Protein AF-A0A7S3ZFD6-F1 (afdb_monomer)

Secondary structure (DSSP, 8-state):
--GGGT--EE------SSPPTTHHHHHHHHHHHHHHHHGGGGT--TT------STHHHHHHHHHHHHHHHHHHHHHSPPPP-----------------------PPPPP----------------------PEE---

Structure (mmCIF, N/CA/C/O backbone):
data_AF-A0A7S3ZFD6-F1
#
_entry.id   AF-A0A7S3ZFD6-F1
#
loop_
_atom_site.group_PDB
_atom_site.id
_atom_site.type_symbol
_atom_site.label_atom_id
_atom_site.label_alt_id
_atom_site.label_comp_id
_atom_site.label_asym_id
_atom_site.label_entity_id
_atom_site.label_seq_id
_atom_site.pdbx_PDB_ins_code
_atom_site.Cartn_x
_atom_site.Cartn_y
_atom_site.Cartn_z
_atom_site.occupancy
_atom_site.B_iso_or_equiv
_atom_site.auth_seq_id
_atom_site.auth_comp_id
_atom_site.auth_asym_id
_atom_site.auth_atom_id
_atom_s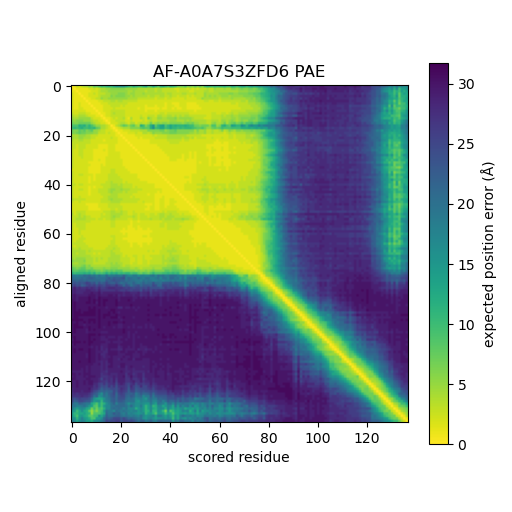ite.pdbx_PDB_model_num
ATOM 1 N N . ALA A 1 1 ? -11.609 -14.949 0.153 1.00 87.62 1 ALA A N 1
ATOM 2 C CA . ALA A 1 1 ? -11.126 -15.612 1.389 1.00 87.62 1 ALA A CA 1
ATOM 3 C C . ALA A 1 1 ? -10.831 -14.621 2.522 1.00 87.62 1 ALA A C 1
ATOM 5 O O . ALA A 1 1 ? -11.332 -14.841 3.614 1.00 87.62 1 ALA A O 1
ATOM 6 N N . LEU A 1 2 ? -10.059 -13.550 2.281 1.00 92.88 2 LEU A N 1
ATOM 7 C CA . LEU A 1 2 ? -9.733 -12.524 3.289 1.00 92.88 2 LEU A CA 1
ATOM 8 C C . LEU A 1 2 ? -10.957 -11.733 3.770 1.00 92.88 2 LEU A C 1
ATOM 10 O O . LEU A 1 2 ? -11.176 -11.632 4.969 1.00 92.88 2 LEU A O 1
ATOM 14 N N . VAL A 1 3 ? -11.808 -11.275 2.846 1.00 93.06 3 VAL A N 1
ATOM 15 C CA . VAL A 1 3 ? -13.014 -10.502 3.195 1.00 93.06 3 VAL A CA 1
ATOM 16 C C . VAL A 1 3 ? -13.950 -11.280 4.132 1.00 93.06 3 VAL A C 1
ATOM 18 O O . VAL A 1 3 ? -14.392 -10.753 5.144 1.00 93.06 3 VAL A O 1
ATOM 21 N N . ARG A 1 4 ? -14.146 -12.585 3.884 1.00 93.62 4 ARG A N 1
ATOM 22 C CA . ARG A 1 4 ? -14.920 -13.478 4.775 1.00 93.62 4 ARG A CA 1
ATOM 23 C C . ARG A 1 4 ? -14.330 -13.629 6.184 1.00 93.62 4 ARG A C 1
ATOM 25 O O . ARG A 1 4 ? -15.000 -14.142 7.065 1.00 93.62 4 ARG A O 1
ATOM 32 N N . ARG A 1 5 ? -13.068 -13.246 6.387 1.00 93.00 5 ARG A N 1
ATOM 33 C CA . ARG A 1 5 ? -12.375 -13.263 7.683 1.00 93.00 5 ARG A CA 1
ATOM 34 C C . ARG A 1 5 ? -12.354 -11.878 8.345 1.00 93.00 5 ARG A C 1
ATOM 36 O O . ARG A 1 5 ? -11.552 -11.665 9.245 1.00 93.00 5 ARG A O 1
ATOM 43 N N . GLY A 1 6 ? -13.174 -10.936 7.871 1.00 93.31 6 GLY A N 1
ATOM 44 C CA . GLY A 1 6 ? -13.279 -9.584 8.427 1.00 93.31 6 GLY A CA 1
ATOM 45 C C . GLY A 1 6 ? -12.209 -8.603 7.943 1.00 93.31 6 GLY A C 1
ATOM 46 O O . GLY A 1 6 ? -12.072 -7.526 8.511 1.00 93.31 6 GLY A O 1
ATOM 47 N N . TRP A 1 7 ? -11.443 -8.953 6.906 1.00 95.75 7 TRP A N 1
ATOM 48 C CA . TRP A 1 7 ? -10.437 -8.054 6.340 1.00 95.75 7 TRP A CA 1
ATOM 49 C C . TRP A 1 7 ? -11.038 -7.133 5.285 1.00 95.75 7 TRP A C 1
ATOM 51 O O . TRP A 1 7 ? -11.785 -7.579 4.414 1.00 95.75 7 TRP A O 1
ATOM 61 N N . ILE A 1 8 ? -10.611 -5.874 5.292 1.00 96.62 8 ILE A N 1
ATOM 62 C CA . ILE A 1 8 ? -10.808 -4.975 4.156 1.00 96.62 8 ILE A CA 1
ATOM 63 C C . ILE A 1 8 ? -9.682 -5.229 3.163 1.00 96.62 8 ILE A C 1
ATOM 65 O O . ILE A 1 8 ? -8.508 -5.252 3.533 1.00 96.62 8 ILE A O 1
ATOM 69 N N . VAL A 1 9 ? -10.046 -5.444 1.902 1.00 96.81 9 VAL A N 1
ATOM 70 C CA . VAL A 1 9 ? -9.086 -5.681 0.825 1.00 96.81 9 VAL A CA 1
ATOM 71 C C . VAL A 1 9 ? -9.167 -4.521 -0.155 1.00 96.81 9 VAL A C 1
ATOM 73 O O . VAL A 1 9 ? -10.229 -4.256 -0.719 1.00 96.81 9 VAL A O 1
ATOM 76 N N . VAL A 1 10 ? -8.034 -3.851 -0.352 1.00 96.31 10 VAL A N 1
ATOM 77 C CA . VAL A 1 10 ? -7.862 -2.785 -1.341 1.00 96.31 10 VAL A CA 1
ATOM 78 C C . VAL A 1 10 ? -6.990 -3.324 -2.467 1.00 96.31 10 VAL A C 1
ATOM 80 O O . VAL A 1 10 ? -5.892 -3.821 -2.218 1.00 96.31 10 VAL A O 1
ATOM 83 N N . ILE A 1 11 ? -7.487 -3.255 -3.702 1.00 95.62 11 ILE A N 1
ATOM 84 C CA . ILE A 1 11 ? -6.783 -3.751 -4.892 1.00 95.62 11 ILE A CA 1
ATOM 85 C C . ILE A 1 11 ? -6.532 -2.561 -5.822 1.00 95.62 11 ILE A C 1
ATOM 87 O O . ILE A 1 11 ? -7.394 -2.233 -6.640 1.00 95.62 11 ILE A O 1
ATOM 91 N N . PRO A 1 12 ? -5.386 -1.872 -5.693 1.00 93.94 12 PRO A N 1
ATOM 92 C CA . PRO A 1 12 ? -5.106 -0.721 -6.530 1.00 93.94 12 PRO A CA 1
ATOM 93 C C . PRO A 1 12 ? -4.685 -1.142 -7.936 1.00 93.94 12 PRO A C 1
ATOM 95 O O . PRO A 1 12 ? -3.887 -2.063 -8.129 1.00 93.94 12 PRO A O 1
ATOM 98 N N . SER A 1 13 ? -5.173 -0.401 -8.926 1.00 92.75 13 SER A N 1
ATOM 99 C CA . SER A 1 13 ? -4.596 -0.429 -10.266 1.00 92.75 13 SER A CA 1
ATOM 100 C C . SER A 1 13 ? -3.342 0.440 -10.292 1.00 92.75 13 SER A C 1
ATOM 102 O O . SER A 1 13 ? -3.384 1.602 -9.899 1.00 92.75 13 SER A O 1
ATOM 104 N N . TYR A 1 14 ? -2.231 -0.108 -10.776 1.00 90.94 14 TYR A N 1
ATOM 105 C CA . TYR A 1 14 ? -1.004 0.643 -11.035 1.00 90.94 14 TYR A CA 1
ATOM 106 C C . TYR A 1 14 ? -0.681 0.636 -12.530 1.00 90.94 14 TYR A C 1
ATOM 108 O O . TYR A 1 14 ? -1.190 -0.190 -13.295 1.00 90.94 14 TYR A O 1
ATOM 116 N N . LYS A 1 15 ? 0.172 1.572 -12.955 1.00 90.00 15 LYS A N 1
ATOM 117 C CA . LYS A 1 15 ? 0.604 1.699 -14.352 1.00 90.00 15 LYS A CA 1
ATOM 118 C C . LYS A 1 15 ? 1.230 0.388 -14.852 1.00 90.00 15 LYS A C 1
ATOM 120 O O . LYS A 1 15 ? 2.187 -0.113 -14.277 1.00 90.00 15 LYS A O 1
ATOM 125 N N . ARG A 1 16 ? 0.707 -0.172 -15.943 1.00 85.06 16 ARG A N 1
ATOM 126 C CA . ARG A 1 16 ? 1.236 -1.365 -16.638 1.00 85.06 16 ARG A CA 1
ATOM 127 C C . ARG A 1 16 ? 1.441 -1.026 -18.118 1.00 85.06 16 ARG A C 1
ATOM 129 O O . ARG A 1 16 ? 0.731 -0.165 -18.629 1.00 85.06 16 ARG A O 1
ATOM 136 N N . GLY A 1 17 ? 2.400 -1.659 -18.797 1.00 81.81 17 GLY A N 1
ATOM 137 C CA . GLY A 1 17 ? 2.766 -1.334 -20.189 1.00 81.81 17 GLY A CA 1
ATOM 138 C C . GLY A 1 17 ? 4.090 -0.556 -20.291 1.00 81.81 17 GLY A C 1
ATOM 139 O O . GLY A 1 17 ? 4.928 -0.725 -19.406 1.00 81.81 17 GLY A O 1
ATOM 140 N N . PRO A 1 18 ? 4.305 0.299 -21.313 1.00 89.81 18 PRO A N 1
ATOM 141 C CA . PRO A 1 18 ? 5.601 0.933 -21.612 1.00 89.81 18 PRO A CA 1
ATOM 142 C C . PRO A 1 18 ? 6.005 2.052 -20.627 1.00 89.81 18 PRO A C 1
ATOM 144 O O . PRO A 1 18 ? 6.785 2.944 -20.955 1.00 89.81 18 PRO A O 1
ATOM 147 N N . TRP A 1 19 ? 5.473 2.030 -19.403 1.00 93.88 19 TRP A N 1
ATOM 148 C CA . TRP A 1 19 ? 5.792 2.999 -18.363 1.00 93.88 19 TRP A CA 1
ATOM 149 C C . TRP A 1 19 ? 7.143 2.688 -17.735 1.00 93.88 19 TRP A C 1
ATOM 151 O O . TRP A 1 19 ? 7.384 1.581 -17.244 1.00 93.88 19 TRP A O 1
ATOM 161 N N . ARG A 1 20 ? 8.015 3.695 -17.702 1.00 94.81 20 ARG A N 1
ATOM 162 C CA . ARG A 1 20 ? 9.342 3.566 -17.104 1.00 94.81 20 ARG A CA 1
ATOM 163 C C . ARG A 1 20 ? 9.248 3.538 -15.583 1.00 94.81 20 ARG A C 1
ATOM 165 O O . ARG A 1 20 ? 8.455 4.264 -14.973 1.00 94.81 20 ARG A O 1
ATOM 172 N N . TRP A 1 21 ? 10.113 2.732 -14.981 1.00 94.50 21 TRP A N 1
ATOM 173 C CA . TRP A 1 21 ? 10.422 2.816 -13.559 1.00 94.50 21 TRP A CA 1
ATOM 174 C C . TRP A 1 21 ? 10.769 4.270 -13.164 1.00 94.50 21 TRP A C 1
ATOM 176 O O . TRP A 1 21 ? 11.479 4.920 -13.938 1.00 94.50 21 TRP A O 1
ATOM 186 N N . PRO A 1 22 ? 10.301 4.805 -12.011 1.00 95.69 22 PRO A N 1
ATOM 187 C CA . PRO A 1 22 ? 9.563 4.154 -10.917 1.00 95.69 22 PRO A CA 1
ATOM 188 C C . PRO A 1 22 ? 8.034 4.337 -10.955 1.00 95.69 22 PRO A C 1
ATOM 190 O O . PRO A 1 22 ? 7.383 4.274 -9.913 1.00 95.69 22 PRO A O 1
ATOM 193 N N . SER A 1 23 ? 7.430 4.563 -12.125 1.00 96.88 23 SER A N 1
ATOM 194 C CA . SER A 1 23 ? 5.999 4.906 -12.244 1.00 96.88 23 SER A CA 1
ATOM 195 C C . SER A 1 23 ? 5.055 3.930 -11.527 1.00 96.88 23 SER A C 1
ATOM 197 O O . SER A 1 23 ? 4.068 4.343 -10.926 1.00 96.88 23 SER A O 1
ATOM 199 N N . GLN A 1 24 ? 5.363 2.634 -11.574 1.00 95.75 24 GLN A N 1
ATOM 200 C CA . GLN A 1 24 ? 4.598 1.571 -10.924 1.00 95.75 24 GLN A CA 1
ATOM 201 C C . GLN A 1 24 ? 4.624 1.711 -9.401 1.00 95.75 24 GLN A C 1
ATOM 203 O O . GLN A 1 24 ? 3.582 1.634 -8.754 1.00 95.75 24 GLN A O 1
ATOM 208 N N . LEU A 1 25 ? 5.812 1.966 -8.847 1.00 96.62 25 LEU A N 1
ATOM 209 C CA . LEU A 1 25 ? 6.005 2.153 -7.414 1.00 96.62 25 LEU A CA 1
ATOM 210 C C . LEU A 1 25 ? 5.304 3.423 -6.924 1.00 96.62 25 LEU A C 1
ATOM 212 O O . LEU A 1 25 ? 4.670 3.389 -5.874 1.00 96.62 25 LEU A O 1
ATOM 216 N N . VAL A 1 26 ? 5.348 4.509 -7.704 1.00 97.25 26 VAL A N 1
ATOM 217 C CA . VAL A 1 26 ? 4.634 5.759 -7.387 1.00 97.25 26 VAL A CA 1
ATOM 218 C C . VAL A 1 26 ? 3.129 5.514 -7.248 1.00 97.25 26 VAL A C 1
ATOM 220 O O . VAL A 1 26 ? 2.566 5.869 -6.217 1.00 97.25 26 VAL A O 1
ATOM 223 N N . CYS A 1 27 ? 2.496 4.812 -8.194 1.00 96.69 27 CYS A N 1
ATOM 224 C CA . CYS A 1 27 ? 1.072 4.475 -8.079 1.00 96.69 27 CYS A CA 1
ATOM 225 C C . CYS A 1 27 ? 0.759 3.641 -6.826 1.00 96.69 27 CYS A C 1
ATOM 227 O O . CYS A 1 27 ? -0.268 3.845 -6.183 1.00 96.69 27 CYS A O 1
ATOM 229 N N . CYS A 1 28 ? 1.631 2.699 -6.454 1.00 97.00 28 CYS A N 1
ATOM 230 C CA . CYS A 1 28 ? 1.430 1.910 -5.241 1.00 97.00 28 CYS A CA 1
ATOM 231 C C . CYS A 1 28 ? 1.609 2.748 -3.958 1.00 97.00 28 CYS A C 1
ATOM 233 O O . CYS A 1 28 ? 0.878 2.519 -2.995 1.00 97.00 28 CYS A O 1
ATOM 235 N N . ARG A 1 29 ? 2.516 3.740 -3.940 1.00 97.44 29 ARG A N 1
ATOM 236 C CA . ARG A 1 29 ? 2.636 4.704 -2.827 1.00 97.44 29 ARG A CA 1
ATOM 237 C C . ARG A 1 29 ? 1.375 5.548 -2.682 1.00 97.44 29 ARG A C 1
ATOM 239 O O . ARG A 1 29 ? 0.859 5.673 -1.577 1.00 97.44 29 ARG A O 1
ATOM 246 N N . GLU A 1 30 ? 0.868 6.087 -3.788 1.00 97.44 30 GLU A N 1
ATOM 247 C CA . GLU A 1 30 ? -0.370 6.877 -3.813 1.00 97.44 30 GLU A CA 1
ATOM 248 C C . GLU A 1 30 ? -1.559 6.052 -3.311 1.00 97.44 30 GLU A C 1
ATOM 250 O O . GLU A 1 30 ? -2.328 6.512 -2.470 1.00 97.44 30 GLU A O 1
ATOM 255 N N . ALA A 1 31 ? -1.669 4.796 -3.749 1.00 97.38 31 ALA A N 1
ATOM 256 C CA . ALA A 1 31 ? -2.701 3.884 -3.272 1.00 97.38 31 ALA A CA 1
ATOM 257 C C . ALA A 1 31 ? -2.588 3.577 -1.771 1.00 97.38 31 ALA A C 1
ATOM 259 O O . ALA A 1 31 ? -3.608 3.494 -1.082 1.00 97.38 31 ALA A O 1
ATOM 260 N N . LEU A 1 32 ? -1.369 3.406 -1.250 1.00 97.12 32 LEU A N 1
ATOM 261 C CA . LEU A 1 32 ? -1.143 3.192 0.179 1.00 97.12 32 LEU A CA 1
ATOM 262 C C . LEU A 1 32 ? -1.524 4.434 0.993 1.00 97.12 32 LEU A C 1
ATOM 264 O O . LEU A 1 32 ? -2.225 4.302 1.994 1.00 97.12 32 LEU A O 1
ATOM 268 N N . ALA A 1 33 ? -1.126 5.625 0.540 1.00 97.38 33 ALA A N 1
ATOM 269 C CA . ALA A 1 33 ? -1.489 6.891 1.174 1.00 97.38 33 ALA A CA 1
ATOM 270 C C . ALA A 1 33 ? -3.012 7.091 1.190 1.00 97.38 33 ALA A C 1
ATOM 272 O O . ALA A 1 33 ? -3.591 7.346 2.246 1.00 97.38 33 ALA A O 1
ATOM 273 N N . TRP A 1 34 ? -3.672 6.863 0.050 1.00 97.56 34 TRP A N 1
ATOM 274 C CA . TRP A 1 34 ? -5.129 6.910 -0.042 1.00 97.56 34 TRP A CA 1
ATOM 275 C C . TRP A 1 34 ? -5.783 5.919 0.924 1.00 97.56 34 TRP A C 1
ATOM 277 O O . TRP A 1 34 ? -6.718 6.277 1.639 1.00 97.56 34 TRP A O 1
ATOM 287 N N . THR A 1 35 ? -5.269 4.687 0.992 1.00 97.88 35 THR A N 1
ATOM 288 C CA . THR A 1 35 ? -5.791 3.657 1.899 1.00 97.88 35 THR A CA 1
ATOM 289 C C . THR A 1 35 ? -5.665 4.102 3.350 1.00 97.88 35 THR A C 1
ATOM 291 O O . THR A 1 35 ? -6.645 4.045 4.083 1.00 97.88 35 THR A O 1
ATOM 294 N N . HIS A 1 36 ? -4.497 4.591 3.762 1.00 97.56 36 HIS A N 1
ATOM 295 C CA . HIS A 1 36 ? -4.278 5.082 5.119 1.00 97.56 36 HIS A CA 1
ATOM 296 C C . HIS A 1 36 ? -5.256 6.208 5.496 1.00 97.56 36 HIS A C 1
ATOM 298 O O . HIS A 1 36 ? -5.821 6.196 6.585 1.00 97.56 36 HIS A O 1
ATOM 304 N N . GLU A 1 37 ? -5.521 7.143 4.582 1.00 98.25 37 GLU A N 1
ATOM 305 C CA . GLU A 1 37 ? -6.445 8.260 4.820 1.00 98.25 37 GLU A CA 1
ATOM 306 C C . GLU A 1 37 ? -7.928 7.835 4.855 1.00 98.25 37 GLU A C 1
ATOM 308 O O . GLU A 1 37 ? -8.727 8.405 5.601 1.00 98.25 37 GLU A O 1
ATOM 313 N N . HIS A 1 38 ? -8.318 6.824 4.072 1.00 97.75 38 HIS A N 1
ATOM 314 C CA . HIS A 1 38 ? -9.732 6.524 3.825 1.00 97.75 38 HIS A CA 1
ATOM 315 C C . HIS A 1 38 ? -10.240 5.238 4.486 1.00 97.75 38 HIS A C 1
ATOM 317 O O . HIS A 1 38 ? -11.452 5.107 4.674 1.00 97.75 38 HIS A O 1
ATOM 323 N N . VAL A 1 39 ? -9.372 4.291 4.865 1.00 97.69 39 VAL A N 1
ATOM 324 C CA . VAL A 1 39 ? -9.793 2.941 5.291 1.00 97.69 39 VAL A CA 1
ATOM 325 C C . VAL A 1 39 ? -10.697 2.952 6.530 1.00 97.69 39 VAL A C 1
ATOM 327 O O . VAL A 1 39 ? -11.603 2.121 6.632 1.00 97.69 39 VAL A O 1
ATOM 330 N N . SER A 1 40 ? -10.540 3.933 7.426 1.00 97.62 40 SER A N 1
ATOM 331 C CA . SER A 1 40 ? -11.399 4.104 8.607 1.00 97.62 40 SER A CA 1
ATOM 332 C C . SER A 1 40 ? -12.873 4.286 8.245 1.00 97.62 40 SER A C 1
ATOM 334 O O . SER A 1 40 ? -13.747 3.775 8.941 1.00 97.62 40 SER A O 1
ATOM 336 N N . ARG A 1 41 ? -13.173 4.932 7.108 1.00 97.31 41 ARG A N 1
ATOM 337 C CA . ARG A 1 41 ? -14.551 5.131 6.616 1.00 97.31 41 ARG A CA 1
ATOM 338 C C . ARG A 1 41 ? -15.221 3.821 6.200 1.00 97.31 41 ARG A C 1
ATOM 340 O O . ARG A 1 41 ? -16.442 3.734 6.172 1.00 97.31 41 ARG A O 1
ATOM 347 N N . PHE A 1 42 ? -14.419 2.802 5.906 1.00 94.75 42 PHE A N 1
ATOM 348 C CA . PHE A 1 42 ? -14.876 1.460 5.556 1.00 94.75 42 PHE A CA 1
ATOM 349 C C . PHE A 1 42 ? -14.855 0.499 6.760 1.00 94.75 42 PHE A C 1
ATOM 351 O O . PHE A 1 42 ? -15.144 -0.686 6.597 1.00 94.75 42 PHE A O 1
ATOM 358 N N . GLY A 1 43 ? -14.529 0.995 7.962 1.00 95.19 43 GLY A N 1
ATOM 359 C CA . GLY A 1 43 ? -14.419 0.206 9.192 1.00 95.19 43 GLY A CA 1
ATOM 360 C C . GLY A 1 43 ? -13.054 -0.459 9.404 1.00 95.19 43 GLY A C 1
ATOM 361 O O . GLY A 1 43 ? -12.949 -1.378 10.213 1.00 95.19 43 GLY A O 1
ATOM 362 N N . GLY A 1 44 ? -12.017 -0.048 8.669 1.00 96.00 44 GLY A N 1
ATOM 363 C CA . GLY A 1 44 ? -10.660 -0.566 8.846 1.00 96.00 44 GLY A CA 1
ATOM 364 C C . GLY A 1 44 ? -9.839 0.234 9.847 1.00 96.00 44 GLY A C 1
ATOM 365 O O . GLY A 1 44 ? -10.204 1.340 10.231 1.00 96.00 44 GLY A O 1
ATOM 366 N N . ASN A 1 45 ? -8.698 -0.324 10.245 1.00 96.81 45 ASN A N 1
ATOM 367 C CA . ASN A 1 45 ? -7.739 0.350 11.113 1.00 96.81 45 ASN A CA 1
ATOM 368 C C . ASN A 1 45 ? -6.516 0.800 10.283 1.00 96.81 45 ASN A C 1
ATOM 370 O O . ASN A 1 45 ? -5.802 -0.074 9.780 1.00 96.81 45 ASN A O 1
ATOM 374 N N . PRO A 1 46 ? -6.252 2.115 10.146 1.00 96.62 46 PRO A N 1
ATOM 375 C CA . PRO A 1 46 ? -5.131 2.634 9.357 1.00 96.62 46 PRO A CA 1
ATOM 376 C C . PRO A 1 46 ? -3.756 2.260 9.934 1.00 96.62 46 PRO A C 1
ATOM 378 O O . PRO A 1 46 ? -2.795 2.141 9.180 1.00 96.62 46 PRO A O 1
ATOM 381 N N . GLU A 1 47 ? -3.673 1.941 11.229 1.00 96.62 47 GLU A N 1
ATOM 382 C CA . GLU A 1 47 ? -2.451 1.457 11.890 1.00 96.62 47 GLU A CA 1
ATOM 383 C C . GLU A 1 47 ? -2.162 -0.030 11.607 1.00 96.62 47 GLU A C 1
ATOM 385 O O . GLU A 1 47 ? -1.141 -0.576 12.028 1.00 96.62 47 GLU A O 1
ATOM 390 N N . ARG A 1 48 ? -3.075 -0.734 10.923 1.00 95.62 48 ARG A N 1
ATOM 391 C CA . ARG A 1 48 ? -2.983 -2.178 10.646 1.00 95.62 48 ARG A CA 1
ATOM 392 C C . ARG A 1 48 ? -3.134 -2.481 9.159 1.00 95.62 48 ARG A C 1
ATOM 394 O O . ARG A 1 48 ? -4.007 -3.246 8.746 1.00 95.62 48 ARG A O 1
ATOM 401 N N . ILE A 1 49 ? -2.257 -1.891 8.354 1.00 96.81 49 ILE A N 1
ATOM 402 C CA . ILE A 1 49 ? -2.199 -2.120 6.908 1.00 96.81 49 ILE A CA 1
ATOM 403 C C . ILE A 1 49 ? -1.127 -3.164 6.587 1.00 96.81 49 ILE A C 1
ATOM 405 O O . ILE A 1 49 ? 0.006 -3.088 7.056 1.00 96.81 49 ILE A O 1
ATOM 409 N N . HIS A 1 50 ? -1.491 -4.137 5.753 1.00 96.50 50 HIS A N 1
ATOM 410 C CA . HIS A 1 50 ? -0.603 -5.201 5.299 1.00 96.50 50 HIS A CA 1
ATOM 411 C C . HIS A 1 50 ? -0.538 -5.201 3.771 1.00 96.50 50 HIS A C 1
ATOM 413 O O . HIS A 1 50 ? -1.570 -5.129 3.103 1.00 96.50 50 HIS A O 1
ATOM 419 N N . LEU A 1 51 ? 0.672 -5.297 3.219 1.00 96.44 51 LEU A N 1
ATOM 420 C CA . LEU A 1 51 ? 0.898 -5.368 1.777 1.00 96.44 51 LEU A CA 1
ATOM 421 C C . LEU A 1 51 ? 0.996 -6.832 1.345 1.00 96.44 51 LEU A C 1
ATOM 423 O O . LEU A 1 51 ? 1.757 -7.602 1.927 1.00 96.44 51 LEU A O 1
ATOM 427 N N . LEU A 1 52 ? 0.235 -7.213 0.318 1.00 95.69 52 LEU A N 1
ATOM 428 C CA . LEU A 1 52 ? 0.268 -8.553 -0.267 1.00 95.69 52 LEU A CA 1
ATOM 429 C C . LEU A 1 52 ? 0.349 -8.455 -1.792 1.00 95.69 52 LEU A C 1
ATOM 431 O O . LEU A 1 52 ? -0.285 -7.597 -2.402 1.00 95.69 52 LEU A O 1
ATOM 435 N N . GLY A 1 53 ? 1.089 -9.369 -2.414 1.00 94.56 53 GLY A N 1
ATOM 436 C CA . GLY A 1 53 ? 1.201 -9.451 -3.866 1.00 94.56 53 GLY A CA 1
ATOM 437 C C . GLY A 1 53 ? 1.965 -10.693 -4.319 1.00 94.56 53 GLY A C 1
ATOM 438 O O . GLY A 1 53 ? 2.679 -11.313 -3.535 1.00 94.56 53 GLY A O 1
ATOM 439 N N . GLN A 1 54 ? 1.818 -11.049 -5.595 1.00 95.62 54 GLN A N 1
ATOM 440 C CA . GLN A 1 54 ? 2.543 -12.146 -6.244 1.00 95.62 54 GLN A CA 1
ATOM 441 C C . GLN A 1 54 ? 3.331 -11.597 -7.446 1.00 95.62 54 GLN A C 1
ATOM 443 O O . GLN A 1 54 ? 2.908 -10.616 -8.066 1.00 95.62 54 GLN A O 1
ATOM 448 N N . SER A 1 55 ? 4.493 -12.190 -7.752 1.00 95.94 55 SER A N 1
ATOM 449 C CA . SER A 1 55 ? 5.369 -11.787 -8.867 1.00 95.94 55 SER A CA 1
ATOM 450 C C . SER A 1 55 ? 5.728 -10.289 -8.811 1.00 95.94 55 SER A C 1
ATOM 452 O O . SER A 1 55 ? 6.185 -9.811 -7.771 1.00 95.94 55 SER A O 1
ATOM 454 N N . ALA A 1 56 ? 5.477 -9.526 -9.879 1.00 94.38 56 ALA A N 1
ATOM 455 C CA . ALA A 1 56 ? 5.700 -8.081 -9.937 1.00 94.38 56 ALA A CA 1
ATOM 456 C C . ALA A 1 56 ? 4.975 -7.316 -8.813 1.00 94.38 56 ALA A C 1
ATOM 458 O O . ALA A 1 56 ? 5.529 -6.375 -8.251 1.00 94.38 56 ALA A O 1
ATOM 459 N N . GLY A 1 57 ? 3.770 -7.750 -8.424 1.00 95.00 57 GLY A N 1
ATOM 460 C CA . GLY A 1 57 ? 3.049 -7.155 -7.296 1.00 95.00 57 GLY A CA 1
ATOM 461 C C . GLY A 1 57 ? 3.717 -7.442 -5.949 1.00 95.00 57 GLY A C 1
ATOM 462 O O . GLY A 1 57 ? 3.741 -6.576 -5.081 1.00 95.00 57 GLY A O 1
ATOM 463 N N . GLY A 1 58 ? 4.306 -8.631 -5.786 1.00 97.12 58 GLY A N 1
ATOM 464 C CA . GLY A 1 58 ? 5.086 -8.983 -4.595 1.00 97.12 58 GLY A CA 1
ATOM 465 C C . GLY A 1 58 ? 6.375 -8.167 -4.496 1.00 97.12 58 GLY A C 1
ATOM 466 O O . GLY A 1 58 ? 6.711 -7.674 -3.423 1.00 97.12 58 GLY A O 1
ATOM 467 N N . HIS A 1 59 ? 7.045 -7.942 -5.629 1.00 96.94 59 HIS A N 1
ATOM 468 C CA . HIS A 1 59 ? 8.216 -7.068 -5.703 1.00 96.94 59 HIS A CA 1
ATOM 469 C C . HIS A 1 59 ? 7.880 -5.622 -5.294 1.00 96.94 59 HIS A C 1
ATOM 471 O O . HIS A 1 59 ? 8.558 -5.049 -4.445 1.00 96.94 59 HIS A O 1
ATOM 477 N N . LEU A 1 60 ? 6.800 -5.043 -5.834 1.00 97.44 60 LEU A N 1
ATOM 478 C CA . LEU A 1 60 ? 6.347 -3.694 -5.462 1.00 97.44 60 LEU A CA 1
ATOM 479 C C . LEU A 1 60 ? 5.949 -3.601 -3.980 1.00 97.44 60 LEU A C 1
ATOM 481 O O . LEU A 1 60 ? 6.294 -2.626 -3.315 1.00 97.44 60 LEU A O 1
ATOM 485 N N . ALA A 1 61 ? 5.272 -4.624 -3.448 1.00 97.94 61 ALA A N 1
ATOM 486 C CA . ALA A 1 61 ? 4.923 -4.700 -2.031 1.00 97.94 61 ALA A CA 1
ATOM 487 C C . ALA A 1 61 ? 6.170 -4.721 -1.129 1.00 97.94 61 ALA A C 1
ATOM 489 O O . ALA A 1 61 ? 6.205 -4.022 -0.117 1.00 97.94 61 ALA A O 1
ATOM 490 N N . ALA A 1 62 ? 7.206 -5.475 -1.510 1.00 98.12 62 ALA A N 1
ATOM 491 C CA . ALA A 1 62 ? 8.462 -5.542 -0.768 1.00 98.12 62 ALA A CA 1
ATOM 492 C C . ALA A 1 62 ? 9.211 -4.199 -0.767 1.00 98.12 62 ALA A C 1
ATOM 494 O O . ALA A 1 62 ? 9.672 -3.763 0.287 1.00 98.12 62 ALA A O 1
ATOM 495 N N . LEU A 1 63 ? 9.286 -3.513 -1.914 1.00 98.12 63 LEU A N 1
ATOM 496 C CA . LEU A 1 63 ? 9.923 -2.195 -2.003 1.00 98.12 63 LEU A CA 1
ATOM 497 C C . LEU A 1 63 ? 9.208 -1.147 -1.144 1.00 98.12 63 LEU A C 1
ATOM 499 O O . LEU A 1 63 ? 9.862 -0.420 -0.402 1.00 98.12 63 LEU A O 1
ATOM 503 N N . LEU A 1 64 ? 7.873 -1.106 -1.178 1.00 97.50 64 LEU A N 1
ATOM 504 C CA . LEU A 1 64 ? 7.105 -0.211 -0.309 1.00 97.50 64 LEU A CA 1
ATOM 505 C C . LEU A 1 64 ? 7.343 -0.495 1.176 1.00 97.50 64 LEU A C 1
ATOM 507 O O . LEU A 1 64 ? 7.518 0.435 1.961 1.00 97.50 64 LEU A O 1
ATOM 511 N N . ALA A 1 65 ? 7.354 -1.771 1.569 1.00 97.12 65 ALA A N 1
ATOM 512 C CA . ALA A 1 65 ? 7.618 -2.153 2.951 1.00 97.12 65 ALA A CA 1
ATOM 513 C C . ALA A 1 65 ? 9.015 -1.700 3.406 1.00 97.12 65 ALA A C 1
ATOM 515 O O . ALA A 1 65 ? 9.166 -1.209 4.527 1.00 97.12 65 ALA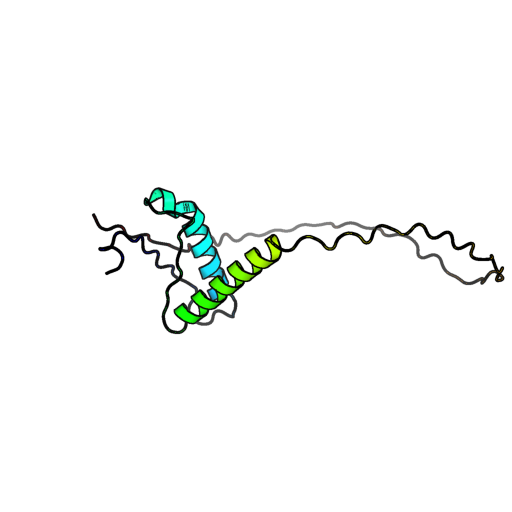 A O 1
ATOM 516 N N . LEU A 1 66 ? 10.017 -1.811 2.527 1.00 97.94 66 LEU A N 1
ATOM 517 C CA . LEU A 1 66 ? 11.373 -1.347 2.801 1.00 97.94 66 LEU A CA 1
ATOM 518 C C . LEU A 1 66 ? 11.421 0.172 3.005 1.00 97.94 66 LEU A C 1
ATOM 520 O O . LEU A 1 66 ? 11.977 0.631 3.999 1.00 97.94 66 LEU A O 1
ATOM 524 N N . GLU A 1 67 ? 10.773 0.955 2.142 1.00 96.38 67 GLU A N 1
ATOM 525 C CA . GLU A 1 67 ? 10.722 2.419 2.279 1.00 96.38 67 GLU A CA 1
ATOM 526 C C . GLU A 1 67 ? 10.101 2.871 3.603 1.00 96.38 67 GLU A C 1
ATOM 528 O O . GLU A 1 67 ? 10.592 3.812 4.232 1.00 96.38 67 GLU A O 1
ATOM 533 N N . GLN A 1 68 ? 9.047 2.183 4.052 1.00 94.56 68 GLN A N 1
ATOM 534 C CA . GLN A 1 68 ? 8.416 2.452 5.345 1.00 94.56 68 GLN A CA 1
ATOM 535 C C . GLN A 1 68 ? 9.338 2.086 6.511 1.00 94.56 68 GLN A C 1
ATOM 537 O O . GLN A 1 68 ? 9.467 2.858 7.464 1.00 94.56 68 GLN A O 1
ATOM 542 N N . ALA A 1 69 ? 10.014 0.938 6.432 1.00 95.00 69 ALA A N 1
ATOM 543 C CA . ALA A 1 69 ? 10.979 0.521 7.444 1.00 95.00 69 ALA A CA 1
ATOM 544 C C . ALA A 1 69 ? 12.138 1.521 7.558 1.00 95.00 69 ALA A C 1
ATOM 546 O O . ALA A 1 69 ? 12.505 1.917 8.665 1.00 95.00 69 ALA A O 1
ATOM 547 N N . GLU A 1 70 ? 12.666 1.996 6.431 1.00 96.12 70 GLU A N 1
ATOM 548 C CA . GLU A 1 70 ? 13.708 3.017 6.417 1.00 96.12 70 GLU A CA 1
ATOM 549 C C . GLU A 1 70 ? 13.222 4.364 6.957 1.00 96.12 70 GLU A C 1
ATOM 551 O O . GLU A 1 70 ? 13.933 5.005 7.729 1.00 96.12 70 GLU A O 1
ATOM 556 N N . ALA A 1 71 ? 12.020 4.810 6.580 1.00 92.62 71 ALA A N 1
ATOM 557 C CA . ALA A 1 71 ? 11.440 6.046 7.104 1.00 92.62 71 ALA A CA 1
ATOM 558 C C . ALA A 1 71 ? 11.293 5.980 8.629 1.00 92.62 71 ALA A C 1
ATOM 560 O O . ALA A 1 71 ? 11.678 6.914 9.336 1.00 92.62 71 ALA A O 1
ATOM 561 N N . ARG A 1 72 ? 10.825 4.837 9.136 1.00 92.19 72 ARG A N 1
ATOM 562 C CA . ARG A 1 72 ? 10.713 4.551 10.565 1.00 92.19 72 ARG A CA 1
ATOM 563 C C . ARG A 1 72 ? 12.076 4.465 11.261 1.00 92.19 72 ARG A C 1
ATOM 565 O O . ARG A 1 72 ? 12.199 4.902 12.402 1.00 92.19 72 ARG A O 1
ATOM 572 N N . ALA A 1 73 ? 13.096 3.909 10.613 1.00 94.44 73 ALA A N 1
ATOM 573 C CA . ALA A 1 73 ? 14.452 3.875 11.157 1.00 94.44 73 ALA A CA 1
ATOM 574 C C . ALA A 1 73 ? 15.066 5.283 11.220 1.00 94.44 73 ALA A C 1
ATOM 576 O O . ALA A 1 73 ? 15.694 5.643 12.215 1.00 94.44 73 ALA A O 1
ATOM 577 N N . ARG A 1 74 ? 14.839 6.108 10.188 1.00 94.19 74 ARG A N 1
ATOM 578 C CA . ARG A 1 74 ? 15.273 7.512 10.153 1.00 94.19 74 ARG A CA 1
ATOM 579 C C . ARG A 1 74 ? 14.610 8.340 11.250 1.00 94.19 74 ARG A C 1
ATOM 581 O O . ARG A 1 74 ? 15.312 9.103 11.902 1.00 94.19 74 ARG A O 1
ATOM 588 N N . SER A 1 75 ? 13.307 8.170 11.489 1.00 92.88 75 SER A N 1
ATOM 589 C CA . SER A 1 75 ? 12.597 8.915 12.540 1.00 92.88 75 SER A CA 1
ATOM 590 C C . SER A 1 75 ? 13.022 8.525 13.959 1.00 92.88 75 SER A C 1
ATOM 592 O O 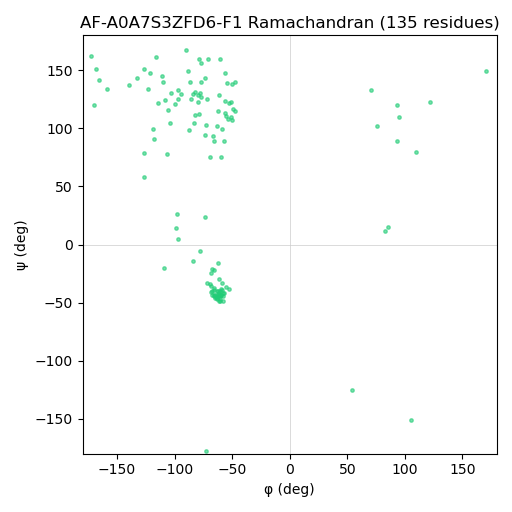. SER A 1 75 ? 12.922 9.340 14.870 1.00 92.88 75 SER A O 1
ATOM 594 N N . GLN A 1 76 ? 13.539 7.310 14.150 1.00 89.25 76 GLN A N 1
ATOM 595 C CA . GLN A 1 76 ? 14.066 6.843 15.438 1.00 89.25 76 GLN A CA 1
ATOM 596 C C . GLN A 1 76 ? 15.518 7.252 15.697 1.00 89.25 76 GLN A C 1
ATOM 598 O O . GLN A 1 76 ? 16.004 7.135 16.823 1.00 89.25 76 GLN A O 1
ATOM 603 N N . ARG A 1 77 ? 16.246 7.708 14.676 1.00 89.19 77 ARG A N 1
ATOM 604 C CA . ARG A 1 77 ? 17.649 8.082 14.831 1.00 89.19 77 ARG A CA 1
ATOM 605 C C . ARG A 1 77 ? 17.729 9.468 15.467 1.00 89.19 77 ARG A C 1
ATOM 607 O O . ARG A 1 77 ? 17.390 10.463 14.833 1.00 89.19 77 ARG A O 1
ATOM 614 N N . SER A 1 78 ? 18.215 9.546 16.707 1.00 77.06 78 SER A N 1
ATOM 615 C CA . SER A 1 78 ? 18.534 10.831 17.338 1.00 77.06 78 SER A CA 1
ATOM 616 C C . SER A 1 78 ? 19.501 11.624 16.448 1.00 77.06 78 SER A C 1
ATOM 618 O O . SER A 1 78 ? 20.440 11.025 15.901 1.00 77.06 78 SER A O 1
ATOM 620 N N . PRO A 1 79 ? 19.322 12.952 16.296 1.00 73.94 79 PRO A N 1
ATOM 621 C CA . PRO A 1 79 ? 20.291 13.765 15.576 1.00 73.94 79 PRO A CA 1
ATOM 622 C C . PRO A 1 79 ? 21.669 13.586 16.225 1.00 73.94 79 PRO A C 1
ATOM 624 O O . PRO A 1 79 ? 21.741 13.371 17.444 1.00 73.94 79 PRO A O 1
ATOM 627 N N . PRO A 1 80 ? 22.768 13.651 15.447 1.00 71.56 80 PRO A N 1
ATOM 628 C CA . PRO A 1 80 ? 24.093 13.626 16.044 1.00 71.56 80 PRO A CA 1
ATOM 629 C C . PRO A 1 80 ? 24.127 14.722 17.106 1.00 71.56 80 PRO A C 1
ATOM 631 O O . PRO A 1 80 ? 23.829 15.883 16.809 1.00 71.56 80 PRO A O 1
ATOM 634 N N . ARG A 1 81 ? 24.419 14.340 18.359 1.00 67.44 81 ARG A N 1
ATOM 635 C CA . ARG A 1 81 ? 24.662 15.308 19.430 1.00 67.44 81 ARG A CA 1
ATOM 636 C C . ARG A 1 81 ? 25.666 16.294 18.852 1.00 67.44 81 ARG A C 1
ATOM 638 O O . ARG A 1 81 ? 26.761 15.866 18.490 1.00 67.44 81 ARG A O 1
ATOM 645 N N . ARG A 1 82 ? 25.282 17.572 18.700 1.00 62.56 82 ARG A N 1
ATOM 646 C CA . ARG A 1 82 ? 26.247 18.629 18.374 1.00 62.56 82 ARG A CA 1
ATOM 647 C C . ARG A 1 82 ? 27.389 18.414 19.351 1.00 62.56 82 ARG A C 1
ATOM 649 O O . ARG A 1 82 ? 27.140 18.450 20.557 1.00 62.56 82 ARG A O 1
ATOM 656 N N . ALA A 1 83 ? 28.573 18.069 18.845 1.00 63.59 83 ALA A N 1
ATOM 657 C CA . ALA A 1 83 ? 29.754 17.981 19.679 1.00 63.59 83 ALA A CA 1
ATOM 658 C C . ALA A 1 83 ? 29.829 19.338 20.368 1.00 63.59 83 ALA A C 1
ATOM 660 O O . ALA A 1 83 ? 29.986 20.359 19.696 1.00 63.59 83 ALA A O 1
ATOM 661 N N . GLY A 1 84 ? 29.537 19.359 21.672 1.00 54.25 84 GLY A N 1
ATOM 662 C CA . GLY A 1 84 ? 29.610 20.575 22.457 1.00 54.25 84 GLY A CA 1
ATOM 663 C C . GLY A 1 84 ? 30.980 21.155 22.181 1.00 54.25 84 GLY A C 1
ATOM 664 O O . GLY A 1 84 ? 31.973 20.437 22.315 1.00 54.25 84 GLY A O 1
ATOM 665 N N . GLY A 1 85 ? 31.011 22.396 21.692 1.00 52.19 85 GLY A N 1
ATOM 666 C CA . GLY A 1 85 ? 32.253 23.106 21.465 1.00 52.19 85 GLY A CA 1
ATOM 667 C C . GLY A 1 85 ? 33.061 23.007 22.745 1.00 52.19 85 GLY A C 1
ATOM 668 O O . GLY A 1 85 ? 32.701 23.603 23.759 1.00 52.19 85 GLY A O 1
ATOM 669 N N . ARG A 1 86 ? 34.123 22.200 22.721 1.00 53.84 86 ARG A N 1
ATOM 670 C CA . ARG A 1 86 ? 35.188 22.336 23.698 1.00 53.84 86 ARG A CA 1
ATOM 671 C C . ARG A 1 86 ? 35.745 23.723 23.434 1.00 53.84 86 ARG A C 1
ATOM 673 O O . ARG A 1 86 ? 36.463 23.922 22.460 1.00 53.84 86 ARG A O 1
ATOM 680 N N . GLY A 1 87 ? 35.358 24.673 24.280 1.00 48.28 87 GLY A N 1
ATOM 681 C CA . GLY A 1 87 ? 36.126 25.883 24.507 1.00 48.28 87 GLY A CA 1
ATOM 682 C C . GLY A 1 87 ? 37.512 25.454 24.970 1.00 48.28 87 GLY A C 1
ATOM 683 O O . GLY A 1 87 ? 37.734 25.209 26.149 1.00 48.28 87 GLY A O 1
ATOM 684 N N . GLY A 1 88 ? 38.406 25.249 24.011 1.00 44.38 88 GLY A N 1
ATOM 685 C CA . GLY A 1 88 ? 39.835 25.159 24.224 1.00 44.38 88 GLY A CA 1
ATOM 686 C C . GLY A 1 88 ? 40.411 26.473 23.744 1.00 44.38 88 GLY A C 1
ATOM 687 O O . GLY A 1 88 ? 40.468 26.705 22.540 1.00 44.38 88 GLY A O 1
ATOM 688 N N . GLY A 1 89 ? 40.776 27.339 24.688 1.00 46.25 89 GLY A N 1
ATOM 689 C CA . GLY A 1 89 ? 41.625 28.485 24.407 1.00 46.25 89 GLY A CA 1
ATOM 690 C C . GLY A 1 89 ? 42.913 27.990 23.756 1.00 46.25 89 GLY A C 1
ATOM 691 O O . GLY A 1 89 ? 43.705 27.297 24.386 1.00 46.25 89 GLY A O 1
ATOM 692 N N . GLY A 1 90 ? 43.069 28.302 22.476 1.00 41.50 90 GLY A N 1
ATOM 693 C CA . GLY A 1 90 ? 44.316 28.200 21.741 1.00 41.50 90 GLY A CA 1
ATOM 694 C C . GLY A 1 90 ? 44.659 29.603 21.282 1.00 41.50 90 GLY A C 1
ATOM 695 O O . GLY A 1 90 ? 44.066 30.109 20.334 1.00 41.50 90 GLY A O 1
ATOM 696 N N . GLU A 1 91 ? 45.553 30.253 22.014 1.00 47.78 91 GLU A N 1
ATOM 697 C CA . GLU A 1 91 ? 46.165 31.518 21.633 1.00 47.78 91 GLU A CA 1
ATOM 698 C C . GLU A 1 91 ? 47.043 31.264 20.400 1.00 47.78 91 GLU A C 1
ATOM 700 O O . GLU A 1 91 ? 48.184 30.816 20.507 1.00 47.78 91 GLU A O 1
ATOM 705 N N . GLU A 1 92 ? 46.483 31.463 19.206 1.00 43.03 92 GLU A N 1
ATOM 706 C CA . GLU A 1 92 ? 47.246 31.349 17.968 1.00 43.03 92 GLU A CA 1
ATOM 707 C C . GLU A 1 92 ? 47.990 32.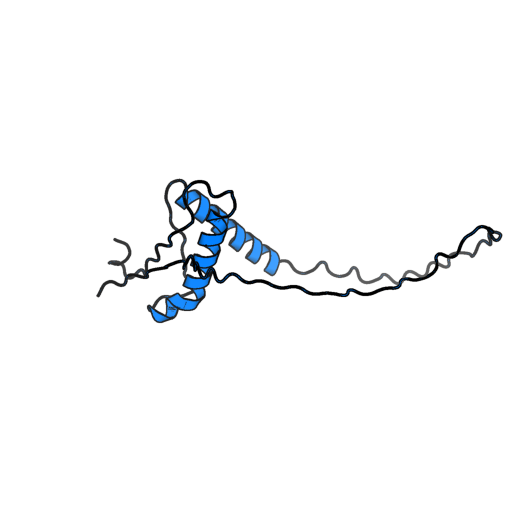663 17.710 1.00 43.03 92 GLU A C 1
ATOM 709 O O . GLU A 1 92 ? 47.429 33.704 17.356 1.00 43.03 92 GLU A O 1
ATOM 714 N N . LYS A 1 93 ? 49.295 32.594 17.969 1.00 43.44 93 LYS A N 1
ATOM 715 C CA . LYS A 1 93 ? 50.303 33.630 17.772 1.00 43.44 93 LYS A CA 1
ATOM 716 C C . LYS A 1 93 ? 50.221 34.190 16.345 1.00 43.44 93 LYS A C 1
ATOM 718 O O . LYS A 1 93 ? 50.588 33.528 15.379 1.00 43.44 93 LYS A O 1
ATOM 723 N N . ARG A 1 94 ? 49.768 35.440 16.228 1.00 43.41 94 ARG A N 1
ATOM 724 C CA . ARG A 1 94 ? 49.709 36.214 14.979 1.00 43.41 94 ARG A CA 1
ATOM 725 C C . ARG A 1 94 ? 51.098 36.300 14.333 1.00 43.41 94 ARG A C 1
ATOM 727 O O . ARG A 1 94 ? 51.982 36.973 14.859 1.00 43.41 94 ARG A O 1
ATOM 734 N N . VAL A 1 95 ? 51.265 35.674 13.170 1.00 53.41 95 VAL A N 1
ATOM 735 C CA . VAL A 1 95 ? 52.406 35.899 12.268 1.00 53.41 95 VAL A CA 1
ATOM 736 C C . VAL A 1 95 ? 51.944 36.844 11.150 1.00 53.41 95 VAL A C 1
ATOM 738 O O . VAL A 1 95 ? 50.973 36.519 10.461 1.00 53.41 95 VAL A O 1
ATOM 741 N N . PRO A 1 96 ? 52.562 38.023 10.960 1.00 45.19 96 PRO A N 1
ATOM 742 C CA . PRO A 1 96 ? 52.170 38.933 9.891 1.00 45.19 96 PRO A CA 1
ATOM 743 C C . PRO A 1 96 ? 52.738 38.455 8.548 1.00 45.19 96 PRO A C 1
ATOM 745 O O . PRO A 1 96 ? 53.932 38.190 8.434 1.00 45.19 96 PRO A O 1
ATOM 748 N N . HIS A 1 97 ? 51.883 38.377 7.530 1.00 48.59 97 HIS A N 1
ATOM 749 C CA . HIS A 1 97 ? 52.276 38.232 6.127 1.00 48.59 97 HIS A CA 1
ATOM 750 C C . HIS A 1 97 ? 51.947 39.529 5.361 1.00 48.59 97 HIS A C 1
ATOM 752 O O . HIS A 1 97 ? 50.976 40.208 5.709 1.00 48.59 97 HIS A O 1
ATOM 758 N N . PRO A 1 98 ? 52.777 39.912 4.372 1.00 54.31 98 PRO A N 1
ATOM 759 C CA . PRO A 1 98 ? 52.636 41.162 3.624 1.00 54.31 98 PRO A CA 1
ATOM 760 C C . PRO A 1 98 ? 51.421 41.148 2.677 1.00 54.31 98 PRO A C 1
ATOM 762 O O . PRO A 1 98 ? 50.934 40.073 2.323 1.00 54.31 98 PRO A O 1
ATOM 765 N N . PRO A 1 99 ? 50.928 42.328 2.251 1.00 46.84 99 PRO A N 1
ATOM 766 C CA . PRO A 1 99 ? 49.744 42.423 1.406 1.00 46.84 99 PRO A CA 1
ATOM 767 C C . PRO A 1 99 ? 50.034 41.941 -0.020 1.00 46.84 99 PRO A C 1
ATOM 769 O O . PRO A 1 99 ? 50.922 42.467 -0.690 1.00 46.84 99 PRO A O 1
ATOM 772 N N . SER A 1 100 ? 49.245 40.982 -0.502 1.00 50.12 100 SER A N 1
ATOM 773 C CA . SER A 1 100 ? 49.144 40.693 -1.931 1.00 50.12 100 SER A CA 1
ATOM 774 C C . SER A 1 100 ? 48.159 41.672 -2.566 1.00 50.12 100 SER A C 1
ATOM 776 O O . SER A 1 100 ? 46.962 41.651 -2.284 1.00 50.12 100 SER A O 1
ATOM 778 N N . SER A 1 101 ? 48.705 42.560 -3.390 1.00 47.72 101 SER A N 1
ATOM 779 C CA . SER A 1 101 ? 48.015 43.209 -4.500 1.00 47.72 101 SER A CA 1
ATOM 780 C C . SER A 1 101 ? 47.530 42.168 -5.516 1.00 47.72 101 SER A C 1
ATOM 782 O O . SER A 1 101 ? 48.082 41.073 -5.570 1.00 47.72 101 SER A O 1
ATOM 784 N N . ASP A 1 102 ? 46.551 42.568 -6.332 1.00 46.44 102 ASP A N 1
ATOM 785 C CA . ASP A 1 102 ? 45.908 41.826 -7.433 1.00 46.44 102 ASP A CA 1
ATOM 786 C C . ASP A 1 102 ? 44.641 41.071 -6.984 1.00 46.44 102 ASP A C 1
ATOM 788 O O . ASP A 1 102 ? 44.672 40.215 -6.114 1.00 46.44 102 ASP A O 1
ATOM 792 N N . GLY A 1 103 ? 43.444 41.307 -7.510 1.00 37.94 103 GLY A N 1
ATOM 793 C CA . GLY A 1 103 ? 42.999 42.172 -8.588 1.00 37.94 103 GLY A CA 1
ATOM 794 C C . GLY A 1 103 ? 41.534 41.837 -8.906 1.00 37.94 103 GLY A C 1
ATOM 795 O O . GLY A 1 103 ? 41.108 40.695 -8.779 1.00 37.94 103 GLY A O 1
ATOM 796 N N . GLN A 1 104 ? 40.804 42.857 -9.357 1.00 41.22 104 GLN A N 1
ATOM 797 C CA . GLN A 1 104 ? 39.500 42.817 -10.036 1.00 41.22 104 GLN A CA 1
ATOM 798 C C . GLN A 1 104 ? 38.235 42.545 -9.203 1.00 41.22 104 GLN A C 1
ATOM 800 O O . GLN A 1 104 ? 37.832 41.422 -8.911 1.00 41.22 104 GLN A O 1
ATOM 805 N N . ALA A 1 105 ? 37.536 43.652 -8.948 1.00 36.59 105 ALA A N 1
ATOM 806 C CA . ALA A 1 105 ? 36.122 43.698 -8.626 1.00 36.59 105 ALA A CA 1
ATOM 807 C C . ALA A 1 105 ? 35.274 43.137 -9.784 1.00 36.59 105 ALA A C 1
ATOM 809 O O . ALA A 1 105 ? 35.390 43.579 -10.926 1.00 36.59 105 ALA A O 1
ATOM 810 N N . GLN A 1 106 ? 34.386 42.200 -9.467 1.00 44.62 106 GLN A N 1
ATOM 811 C CA . GLN A 1 106 ? 33.245 41.832 -10.307 1.00 44.62 106 GLN A CA 1
ATOM 812 C C . GLN A 1 106 ? 32.083 42.792 -9.979 1.00 44.62 106 GLN A C 1
ATOM 814 O O . GLN A 1 106 ? 31.737 42.909 -8.800 1.00 44.62 106 GLN A O 1
ATOM 819 N N . PRO A 1 107 ? 31.480 43.501 -10.952 1.00 52.84 107 PRO A N 1
ATOM 820 C CA . PRO A 1 107 ? 30.299 44.321 -10.692 1.00 52.84 107 PRO A CA 1
ATOM 821 C C . PRO A 1 107 ? 29.013 43.473 -10.559 1.00 52.84 107 PRO A C 1
ATOM 823 O O . PRO A 1 107 ? 28.947 42.361 -11.086 1.00 52.84 107 PRO A O 1
ATOM 826 N N . PRO A 1 108 ? 27.981 43.987 -9.858 1.00 41.97 108 PRO A N 1
ATOM 827 C CA . PRO A 1 108 ? 26.766 43.244 -9.534 1.00 41.97 108 PRO A CA 1
ATOM 828 C C . PRO A 1 108 ? 25.748 43.129 -10.682 1.00 41.97 108 PRO A C 1
ATOM 830 O O . PRO A 1 108 ? 25.694 43.925 -11.616 1.00 41.97 108 PRO A O 1
ATOM 833 N N . SER A 1 109 ? 24.891 42.124 -10.518 1.00 44.78 109 SER A N 1
ATOM 834 C CA . SER A 1 109 ? 23.701 41.746 -11.286 1.00 44.78 109 SER A CA 1
ATOM 835 C C . SER A 1 109 ? 22.703 42.868 -11.631 1.00 44.78 109 SER A C 1
ATOM 837 O O . SER A 1 109 ? 22.303 43.632 -10.756 1.00 44.78 109 SER A O 1
ATOM 839 N N . SER A 1 110 ? 22.168 42.837 -12.857 1.00 36.75 110 SER A N 1
ATOM 840 C CA . SER A 1 110 ? 20.791 43.223 -13.249 1.00 36.75 110 SER A CA 1
ATOM 841 C C . SER A 1 110 ? 20.502 42.519 -14.593 1.00 36.75 110 SER A C 1
ATOM 843 O O . SER A 1 110 ? 21.406 42.398 -15.411 1.00 36.75 110 SER A O 1
ATOM 845 N N . SER A 1 111 ? 19.369 41.860 -14.848 1.00 38.16 111 SER A N 1
ATOM 846 C CA . SER A 1 111 ? 18.019 42.420 -14.974 1.00 38.16 111 SER A CA 1
ATOM 847 C C . SER A 1 111 ? 16.973 41.291 -14.990 1.00 38.16 111 SER A C 1
ATOM 849 O O . SER A 1 111 ? 17.268 40.177 -15.417 1.00 38.16 111 SER A O 1
ATOM 851 N N . GLY A 1 112 ? 15.762 41.586 -14.506 1.00 39.19 112 GLY A N 1
ATOM 852 C CA . GLY A 1 112 ? 14.632 40.654 -14.408 1.00 39.19 112 GLY A CA 1
ATOM 853 C C . GLY A 1 112 ? 13.941 40.290 -15.739 1.00 39.19 112 GLY A C 1
ATOM 854 O O . GLY A 1 112 ? 14.372 40.729 -16.804 1.00 39.19 112 GLY A O 1
ATOM 855 N N . PRO A 1 113 ? 12.867 39.475 -15.672 1.00 39.31 113 PRO A N 1
ATOM 856 C CA . PRO A 1 113 ? 12.203 38.883 -16.833 1.00 39.31 113 PRO A CA 1
ATOM 857 C C . PRO A 1 113 ? 11.097 39.781 -17.411 1.00 39.31 113 PRO A C 1
ATOM 859 O O . PRO A 1 113 ? 10.407 40.481 -16.670 1.00 39.31 113 PRO A O 1
ATOM 862 N N . ALA A 1 114 ? 10.869 39.692 -18.723 1.00 33.34 114 ALA A N 1
ATOM 863 C CA . ALA A 1 114 ? 9.683 40.239 -19.376 1.00 33.34 114 ALA A CA 1
ATOM 864 C C . ALA A 1 114 ? 9.142 39.286 -20.457 1.00 33.34 114 ALA A C 1
ATOM 866 O O . ALA A 1 114 ? 9.913 38.783 -21.269 1.00 33.34 114 ALA A O 1
ATOM 867 N N . ALA A 1 115 ? 7.807 39.162 -20.452 1.00 36.41 115 ALA A N 1
ATOM 868 C CA . ALA A 1 115 ? 6.895 38.576 -21.445 1.00 36.41 115 ALA A CA 1
ATOM 869 C C . ALA A 1 115 ? 6.931 37.036 -21.611 1.00 36.41 115 ALA A C 1
ATOM 871 O O . ALA A 1 115 ? 7.993 36.445 -21.709 1.00 36.41 115 ALA A O 1
ATOM 872 N N . GLY A 1 116 ? 5.823 36.288 -21.642 1.00 32.97 116 GLY A N 1
ATOM 873 C CA . GLY A 1 116 ? 4.405 36.648 -21.681 1.00 32.97 116 GLY A CA 1
ATOM 874 C C . GLY A 1 116 ? 3.766 36.336 -23.035 1.00 32.97 116 GLY A C 1
ATOM 875 O O . GLY A 1 116 ? 3.554 37.256 -23.810 1.00 32.97 116 GLY A O 1
ATOM 876 N N . ASP A 1 117 ? 3.418 35.072 -23.266 1.00 35.12 117 ASP A N 1
ATOM 877 C CA . ASP A 1 117 ? 2.367 34.544 -24.152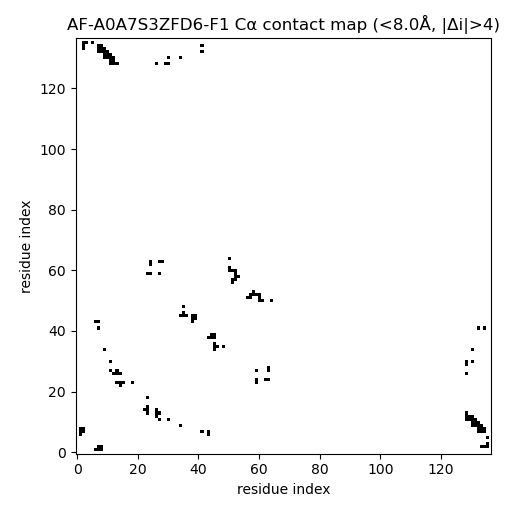 1.00 35.12 117 ASP A CA 1
ATOM 878 C C . ASP A 1 117 ? 2.168 33.062 -23.742 1.00 35.12 117 ASP A C 1
ATOM 880 O O . ASP A 1 117 ? 3.088 32.420 -23.254 1.00 35.12 117 ASP A O 1
ATOM 884 N N . GLY A 1 118 ? 0.999 32.432 -23.687 1.00 32.69 118 GLY A N 1
ATOM 885 C CA . GLY A 1 118 ? -0.248 32.597 -24.413 1.00 32.69 118 GLY A CA 1
ATOM 886 C C . GLY A 1 118 ? -0.531 31.248 -25.086 1.00 32.69 118 GLY A C 1
ATOM 887 O O . GLY A 1 118 ? 0.288 30.804 -25.882 1.00 32.69 118 GLY A O 1
ATOM 888 N N . SER A 1 119 ? -1.695 30.641 -24.805 1.00 37.69 119 SER A N 1
ATOM 889 C CA . SER A 1 119 ? -2.215 29.340 -25.309 1.00 37.69 119 SER A CA 1
ATOM 890 C C . SER A 1 119 ? -1.909 28.169 -24.358 1.00 37.69 119 SER A C 1
ATOM 892 O O . SER A 1 119 ? -0.760 27.834 -24.120 1.00 37.69 119 SER A O 1
ATOM 894 N N . GLY A 1 120 ? -2.874 27.566 -23.664 1.00 32.91 120 GLY A N 1
ATOM 895 C CA . GLY A 1 120 ? -4.140 27.076 -24.192 1.00 32.91 120 GLY A CA 1
ATOM 896 C C . GLY A 1 120 ? -3.938 25.610 -24.550 1.00 32.91 120 GLY A C 1
ATOM 897 O O . GLY A 1 120 ? -3.506 25.340 -25.655 1.00 32.91 120 GLY A O 1
ATOM 898 N N . ASP A 1 121 ? -4.163 24.703 -23.598 1.00 39.34 121 ASP A N 1
ATOM 899 C CA . ASP A 1 121 ? -4.889 23.464 -23.875 1.00 39.34 121 ASP A CA 1
ATOM 900 C C . ASP A 1 121 ? -5.223 22.711 -22.584 1.00 39.34 121 ASP A C 1
ATOM 902 O O . ASP A 1 121 ? -4.382 22.336 -21.762 1.00 39.34 121 ASP A O 1
ATOM 906 N N . ASP A 1 122 ? -6.530 22.558 -22.428 1.00 43.72 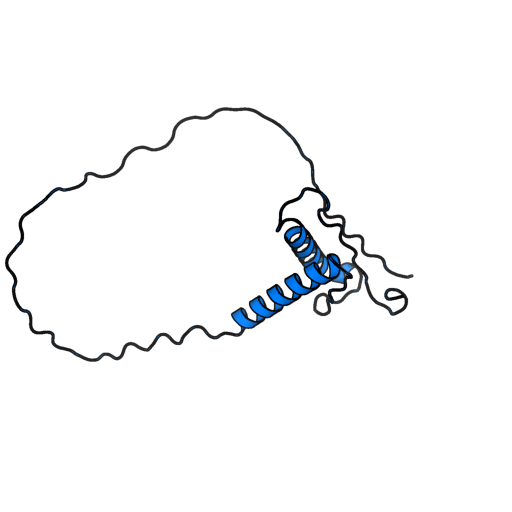122 ASP A N 1
ATOM 907 C CA . ASP A 1 122 ? -7.244 21.754 -21.461 1.00 43.72 122 ASP A CA 1
ATOM 908 C C . ASP A 1 122 ? -7.081 20.278 -21.858 1.00 43.72 122 ASP A C 1
ATOM 910 O O . ASP A 1 122 ? -7.732 19.794 -22.777 1.00 43.72 122 ASP A O 1
ATOM 914 N N . GLU A 1 123 ? -6.210 19.533 -21.176 1.00 36.41 123 GLU A N 1
ATOM 915 C CA . GLU A 1 123 ? -6.328 18.071 -21.144 1.00 36.41 123 GLU A CA 1
ATOM 916 C C . GLU A 1 123 ? -6.349 17.572 -19.704 1.00 36.41 123 GLU A C 1
ATOM 918 O O . GLU A 1 123 ? -5.411 17.011 -19.130 1.00 36.41 123 GLU A O 1
ATOM 923 N N . ARG A 1 124 ? -7.539 17.735 -19.136 1.00 39.84 124 ARG A N 1
ATOM 924 C CA . ARG A 1 124 ? -8.064 16.982 -18.008 1.00 39.84 124 ARG A CA 1
ATOM 925 C C . ARG A 1 124 ? -8.130 15.482 -18.341 1.00 39.84 124 ARG A C 1
ATOM 927 O O . ARG A 1 124 ? -9.206 14.919 -18.520 1.00 39.84 124 ARG A O 1
ATOM 934 N N . ARG A 1 125 ? -6.995 14.780 -18.346 1.00 37.91 125 ARG A N 1
ATOM 935 C CA . ARG A 1 125 ? -6.952 13.308 -18.239 1.00 37.91 125 ARG A CA 1
ATOM 936 C C . ARG A 1 125 ? -6.458 12.915 -16.860 1.00 37.91 125 ARG A C 1
ATOM 938 O O . ARG A 1 125 ? -5.317 12.512 -16.656 1.00 37.91 125 ARG A O 1
ATOM 945 N N . GLY A 1 126 ? -7.372 13.023 -15.900 1.00 29.88 126 GLY A N 1
ATOM 946 C CA . GLY A 1 126 ? -7.224 12.388 -14.601 1.00 29.88 126 GLY A CA 1
ATOM 947 C C . GLY A 1 126 ? -7.092 10.879 -14.785 1.00 29.88 126 GLY A C 1
ATOM 948 O O . GLY A 1 126 ? -8.088 10.177 -14.941 1.00 29.88 126 GLY A O 1
ATOM 949 N N . ALA A 1 127 ? -5.861 10.373 -14.742 1.00 36.34 127 ALA A N 1
ATOM 950 C CA . ALA A 1 127 ? -5.590 8.985 -14.406 1.00 36.34 127 ALA A CA 1
ATOM 951 C C . ALA A 1 127 ? -5.927 8.808 -12.919 1.00 36.34 127 ALA A C 1
ATOM 953 O O . ALA A 1 127 ? -5.054 8.802 -12.057 1.00 36.34 127 ALA A O 1
ATOM 954 N N . GLY A 1 128 ? -7.226 8.762 -12.618 1.00 31.42 128 GLY A N 1
ATOM 955 C CA . GLY A 1 128 ? -7.723 8.481 -11.284 1.00 31.42 128 GLY A CA 1
ATOM 956 C C . GLY A 1 128 ? -7.273 7.085 -10.878 1.00 31.42 128 GLY A C 1
ATOM 957 O O . GLY A 1 128 ? -7.676 6.092 -11.485 1.00 31.42 128 GLY A O 1
ATOM 958 N N . VAL A 1 129 ? -6.431 7.010 -9.852 1.00 39.44 129 VAL A N 1
ATOM 959 C CA . VAL A 1 129 ? -6.145 5.770 -9.136 1.00 39.44 129 VAL A CA 1
ATOM 960 C C . VAL A 1 129 ? -7.442 5.365 -8.432 1.00 39.44 129 VAL A C 1
ATOM 962 O O . VAL A 1 129 ? -7.739 5.799 -7.325 1.00 39.44 129 VAL A O 1
ATOM 965 N N . GLY A 1 130 ? -8.277 4.588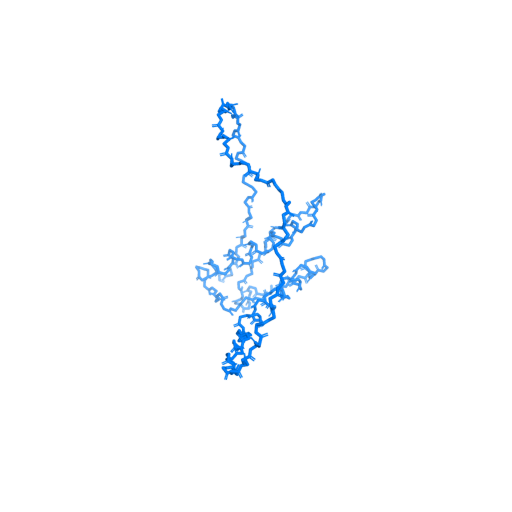 -9.121 1.00 35.84 130 GLY A N 1
ATOM 966 C CA . GLY A 1 130 ? -9.494 4.021 -8.554 1.00 35.84 130 GLY A CA 1
ATOM 967 C C . GLY A 1 130 ? -9.134 2.887 -7.601 1.00 35.84 130 GLY A C 1
ATOM 968 O O . GLY A 1 130 ? -8.944 1.751 -8.033 1.00 35.84 130 GLY A O 1
ATOM 969 N N . ALA A 1 131 ? -9.016 3.185 -6.310 1.00 51.16 131 ALA A N 1
ATOM 970 C CA . ALA A 1 131 ? -8.946 2.172 -5.266 1.00 51.16 131 ALA A CA 1
ATOM 971 C C . ALA A 1 131 ? -10.377 1.818 -4.829 1.00 51.16 131 ALA A C 1
ATOM 973 O O . ALA A 1 131 ? -11.007 2.534 -4.056 1.00 51.16 131 ALA A O 1
ATOM 974 N N . GLY A 1 132 ? -10.921 0.721 -5.359 1.00 44.38 132 GLY A N 1
ATOM 975 C CA . GLY A 1 132 ? -12.172 0.147 -4.861 1.00 44.38 132 GLY A CA 1
ATOM 976 C C . GLY A 1 132 ? -11.907 -0.670 -3.596 1.00 44.38 132 GLY A C 1
ATOM 977 O O . GLY A 1 132 ? -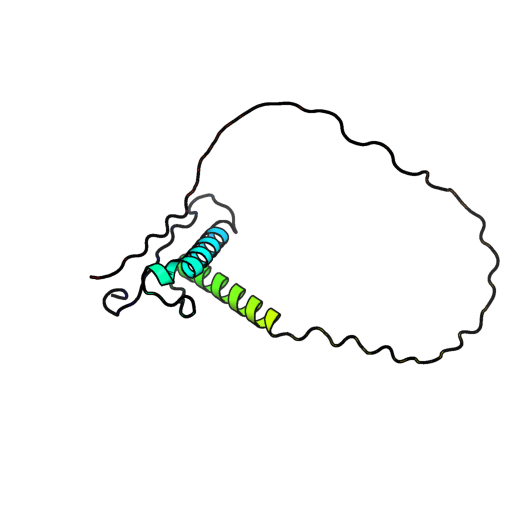11.104 -1.603 -3.628 1.00 44.38 132 GLY A O 1
ATOM 978 N N . ALA A 1 133 ? -12.572 -0.337 -2.489 1.00 50.28 133 ALA A N 1
ATOM 979 C CA . ALA A 1 133 ? -12.582 -1.154 -1.278 1.00 50.28 133 ALA A CA 1
ATOM 980 C C . ALA A 1 133 ? -13.852 -2.018 -1.262 1.00 50.28 133 ALA A C 1
ATOM 982 O O . ALA A 1 133 ? -14.961 -1.496 -1.369 1.00 50.28 133 ALA A O 1
ATOM 983 N N . ALA A 1 134 ? -13.701 -3.337 -1.133 1.00 45.53 134 ALA A N 1
ATOM 984 C CA . ALA A 1 134 ? -14.828 -4.264 -1.028 1.00 45.53 134 ALA A CA 1
ATOM 985 C C . ALA A 1 134 ? -15.015 -4.729 0.426 1.00 45.53 134 ALA A C 1
ATOM 987 O O . ALA A 1 134 ? -14.064 -5.195 1.061 1.00 45.53 134 ALA A O 1
ATOM 988 N N . ARG A 1 135 ? -16.251 -4.640 0.933 1.00 40.34 135 ARG A N 1
ATOM 989 C CA . ARG A 1 135 ? -16.692 -5.175 2.233 1.00 40.34 135 ARG A CA 1
ATOM 990 C C . ARG A 1 135 ? -17.632 -6.362 1.985 1.00 40.34 135 ARG A C 1
ATOM 992 O O . ARG A 1 135 ? -18.448 -6.297 1.071 1.00 40.34 135 ARG A O 1
ATOM 999 N N . ALA A 1 136 ? -17.527 -7.436 2.769 1.00 39.59 136 ALA A N 1
ATOM 1000 C CA . ALA A 1 136 ? -18.583 -8.451 2.814 1.00 39.59 136 ALA A CA 1
ATOM 1001 C C . ALA A 1 136 ? -19.674 -7.972 3.775 1.00 39.59 136 ALA A C 1
ATOM 1003 O O . ALA A 1 136 ? -19.348 -7.504 4.869 1.00 39.59 136 ALA A O 1
ATOM 1004 N N . ALA A 1 137 ? -20.922 -8.051 3.310 1.00 36.44 137 ALA A N 1
ATOM 1005 C CA . ALA A 1 137 ? -22.121 -7.878 4.120 1.00 36.44 137 ALA A CA 1
ATOM 1006 C C . ALA A 1 137 ? -22.217 -8.965 5.198 1.00 36.44 137 ALA A C 1
ATOM 1008 O O . ALA A 1 137 ? -21.760 -10.101 4.922 1.00 36.44 137 ALA A O 1
#

Radius of gyration: 28.55 Å; Cα contacts (8 Å, |Δi|>4): 81; chains: 1; bounding box: 75×60×50 Å

Mean predicted aligned error: 16.79 Å

Sequence (137 aa):
ALVRRGWIVVIPSYKRGPWRWPSQLVCCREALAWTHEHVSRFGGNPERIHLLGQSAGGHLAALLALEQAEARARSQRSPPRRAGGRGGGGEEKRVPHPPSSDGQAQPPSSSGPAAGDGSGDDERRGAGVGAGAARAA

Solvent-accessible surface area (backbone atoms only — not comparable to full-atom values): 9451 Å² total; per-residue (Å²): 116,58,41,85,70,76,38,79,52,74,63,65,66,53,72,76,72,98,70,61,85,63,49,43,55,51,39,51,51,53,45,49,53,50,41,49,75,46,32,52,85,77,75,44,58,55,93,70,77,81,79,79,53,64,70,73,48,27,53,48,37,51,53,53,52,48,54,52,51,50,53,55,51,57,73,68,52,75,73,78,75,73,75,73,80,75,86,66,91,72,87,76,80,85,77,92,77,81,88,78,79,86,82,83,88,80,84,84,92,84,83,85,90,80,86,91,82,83,83,90,81,91,76,90,73,79,83,70,74,62,64,57,73,54,77,71,1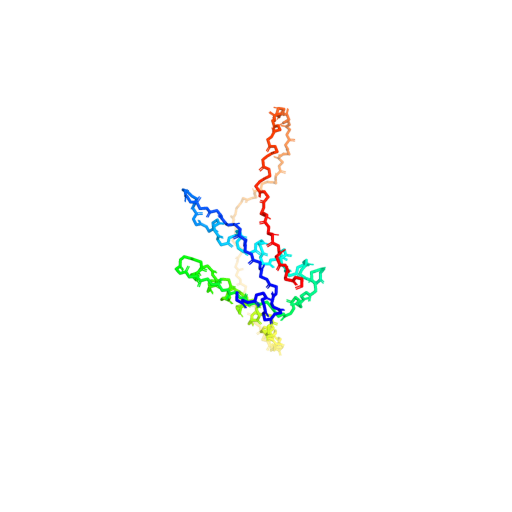32

pLDDT: mean 73.16, std 25.89, range [29.88, 98.25]

Foldseek 3Di:
DQLVVVDKDWDWDFDDDPDDPPRRLVSVVVSLVVCLVCVVVVVDDSVDDAQDDDDVSNVSSVVVVVVVVVVVVVVPDDDPDPPPPPPDDDPDDDDDDDDDDDDDDDDDDDDDDDDDDDDDDDDPPPPDRDTDIDHDD

Organism: NCBI:txid91324

InterPro domains:
  IPR019826 Carboxylesterase type B, active site [PS00122] (42-57)
  IPR029058 Alpha/Beta hydrolase fold [G3DSA:3.40.50.1820] (1-121)
  IPR029058 Alpha/Beta hydrolase fold [SSF53474] (2-72)
  IPR049492 BD-FAE-like domain [PF20434] (2-71)
  IPR050300 GDXG lipolytic enzyme [PTHR48081] (2-74)